Protein AF-A0A2P6RT46-F1 (afdb_monomer)

Structure (mmCIF, N/CA/C/O backbone):
data_AF-A0A2P6RT46-F1
#
_entry.id   AF-A0A2P6RT46-F1
#
loop_
_atom_site.group_PDB
_atom_site.id
_atom_site.type_symbol
_atom_site.label_atom_id
_atom_site.label_alt_id
_atom_site.label_comp_id
_atom_site.label_asym_id
_atom_site.label_entity_id
_atom_site.label_seq_id
_atom_site.pdbx_PDB_ins_code
_atom_site.Cartn_x
_atom_site.Cartn_y
_atom_site.Cartn_z
_atom_site.occupancy
_atom_site.B_iso_or_equiv
_atom_site.auth_seq_id
_atom_site.auth_comp_id
_atom_site.auth_asym_id
_atom_site.auth_atom_id
_atom_site.pdbx_PDB_model_num
ATOM 1 N N . MET A 1 1 ? -33.175 -37.346 -29.566 1.00 51.75 1 MET A N 1
ATOM 2 C CA . MET A 1 1 ? -33.401 -37.328 -28.109 1.00 51.75 1 MET A CA 1
ATOM 3 C C . MET A 1 1 ? -32.223 -38.029 -27.471 1.00 51.75 1 MET A C 1
ATOM 5 O O . MET A 1 1 ? -32.256 -39.239 -27.333 1.00 51.75 1 MET A O 1
ATOM 9 N N . GLU A 1 2 ? -31.181 -37.274 -27.142 1.00 46.44 2 GLU A N 1
ATOM 10 C 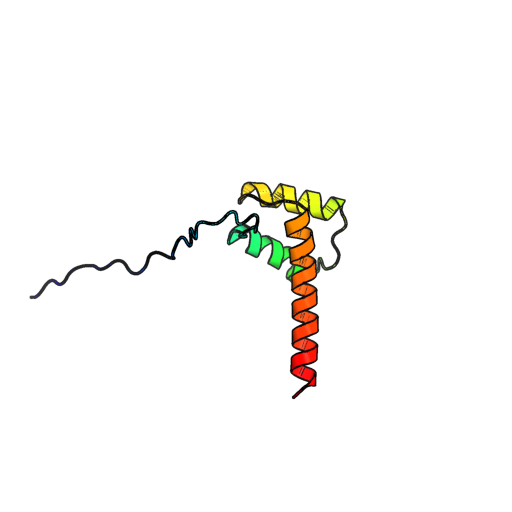CA . GLU A 1 2 ? -30.152 -37.705 -26.198 1.00 46.44 2 GLU A CA 1
ATOM 11 C C . GLU A 1 2 ? -29.926 -36.537 -25.244 1.00 46.44 2 GLU A C 1
ATOM 13 O O . GLU A 1 2 ? -29.568 -35.432 -25.649 1.00 46.44 2 GLU A O 1
ATOM 18 N N . LEU A 1 3 ? -30.278 -36.778 -23.986 1.00 44.56 3 LEU A N 1
ATOM 19 C CA . LEU A 1 3 ? -29.935 -35.947 -22.846 1.00 44.56 3 LEU A CA 1
ATOM 20 C C . LEU A 1 3 ? -28.491 -36.286 -22.487 1.00 44.56 3 LEU A C 1
ATOM 22 O O . LEU A 1 3 ? -28.216 -37.434 -22.141 1.00 44.56 3 LEU A O 1
ATOM 26 N N . GLN A 1 4 ? -27.591 -35.305 -22.525 1.00 40.66 4 GLN A N 1
ATOM 27 C CA . GLN A 1 4 ? -26.263 -35.453 -21.943 1.00 40.66 4 GLN A CA 1
ATOM 28 C C . GLN A 1 4 ? -26.003 -34.343 -20.929 1.00 40.66 4 GLN A C 1
ATOM 30 O O . GLN A 1 4 ? -26.387 -33.188 -21.106 1.00 40.66 4 GLN A O 1
ATOM 35 N N . ALA A 1 5 ? -25.454 -34.788 -19.807 1.00 44.44 5 ALA A N 1
ATOM 36 C CA . ALA A 1 5 ? -25.478 -34.167 -18.503 1.00 44.44 5 ALA A CA 1
ATOM 37 C C . ALA A 1 5 ? -24.755 -32.816 -18.409 1.00 44.44 5 ALA A C 1
ATOM 39 O O . ALA A 1 5 ? -23.795 -32.529 -19.122 1.00 44.44 5 ALA A O 1
ATOM 40 N N . GLN A 1 6 ? -25.212 -32.037 -17.428 1.00 42.81 6 GLN A N 1
ATOM 41 C CA . GLN A 1 6 ? -24.492 -30.923 -16.823 1.00 42.81 6 GLN A CA 1
ATOM 42 C C . GLN A 1 6 ? -23.071 -31.338 -16.420 1.00 42.81 6 GLN A C 1
ATOM 44 O O . GLN A 1 6 ? -22.880 -32.367 -15.774 1.00 42.81 6 GLN A O 1
ATOM 49 N N . GLN A 1 7 ? -22.103 -30.475 -16.723 1.00 39.22 7 GLN A N 1
ATOM 50 C CA . GLN A 1 7 ? -20.832 -30.400 -16.011 1.00 39.22 7 GLN A CA 1
ATOM 51 C C . GLN A 1 7 ? -20.653 -28.951 -15.530 1.00 39.22 7 GLN A C 1
ATOM 53 O O . GLN A 1 7 ? -20.643 -28.047 -16.368 1.00 39.22 7 GLN A O 1
ATOM 58 N N . PRO A 1 8 ? -20.560 -28.690 -14.215 1.00 42.69 8 PRO A N 1
ATOM 59 C CA . PRO A 1 8 ? -20.182 -27.379 -13.706 1.00 42.69 8 PRO A CA 1
ATOM 60 C C . PRO A 1 8 ? -18.683 -27.167 -13.945 1.00 42.69 8 PRO A C 1
ATOM 62 O O . PRO A 1 8 ? -17.847 -27.920 -13.448 1.00 42.69 8 PRO A O 1
ATOM 65 N N . TH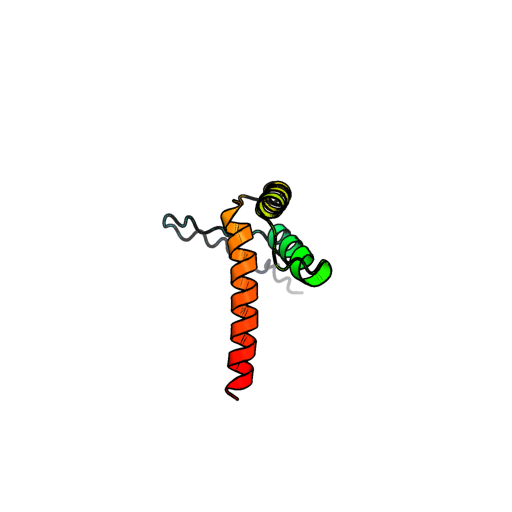R A 1 9 ? -18.341 -26.149 -14.728 1.00 45.59 9 THR A N 1
ATOM 66 C CA . THR A 1 9 ? -16.954 -25.749 -14.954 1.00 45.59 9 THR A CA 1
ATOM 67 C C . THR A 1 9 ? -16.395 -25.035 -13.727 1.00 45.59 9 THR A C 1
ATOM 69 O O . THR A 1 9 ? -16.778 -23.910 -13.413 1.00 45.59 9 THR A O 1
ATOM 72 N N . GLU A 1 10 ? -15.445 -25.734 -13.112 1.00 50.44 10 GLU A N 1
ATOM 73 C CA . GLU A 1 10 ? -14.154 -25.212 -12.664 1.00 50.44 10 GLU A CA 1
ATOM 74 C C . GLU A 1 10 ? -14.152 -24.400 -11.364 1.00 50.44 10 GLU A C 1
ATOM 76 O O . GLU A 1 10 ? -14.199 -23.171 -11.321 1.00 50.44 10 GLU A O 1
ATOM 81 N N . GLU A 1 11 ? -13.983 -25.165 -10.283 1.00 44.25 11 GLU A N 1
ATOM 82 C CA . GLU A 1 11 ? -13.308 -24.751 -9.061 1.00 44.25 11 GLU A CA 1
ATOM 83 C C . GLU A 1 11 ? -12.070 -23.886 -9.361 1.00 44.25 11 GLU A C 1
ATOM 85 O O . GLU A 1 11 ? -11.015 -24.371 -9.777 1.00 44.25 11 GLU A O 1
ATOM 90 N N . GLY A 1 12 ? -12.186 -22.584 -9.094 1.00 43.81 12 GLY A N 1
ATOM 91 C CA . GLY A 1 12 ? -11.044 -21.689 -8.959 1.00 43.81 12 GLY A CA 1
ATOM 92 C C . GLY A 1 12 ? -10.224 -22.110 -7.743 1.00 43.81 12 GLY A C 1
ATOM 93 O O . GLY A 1 12 ? -10.549 -21.745 -6.615 1.00 43.81 12 GLY A O 1
ATOM 94 N N . GLY A 1 13 ? -9.193 -22.913 -8.007 1.00 38.84 13 GLY A N 1
ATOM 95 C CA . GLY A 1 13 ? -8.371 -23.626 -7.041 1.00 38.84 13 GLY A CA 1
ATOM 96 C C . GLY A 1 13 ? -7.985 -22.826 -5.800 1.00 38.84 13 GLY A C 1
ATOM 97 O O . GLY A 1 13 ? -7.220 -21.859 -5.845 1.00 38.84 13 GLY A O 1
ATOM 98 N N . SER A 1 14 ? -8.454 -23.331 -4.663 1.00 47.25 14 SER A N 1
ATOM 99 C CA . SER A 1 14 ? -7.841 -23.118 -3.361 1.00 47.25 14 SER A CA 1
ATOM 100 C C . SER A 1 14 ? -6.434 -23.722 -3.402 1.00 47.25 14 SER A C 1
ATOM 102 O O . SER A 1 14 ? -6.244 -24.912 -3.154 1.00 47.25 14 SER A O 1
ATOM 104 N N . ILE A 1 15 ? -5.425 -22.920 -3.761 1.00 49.94 15 ILE A N 1
ATOM 105 C CA . ILE A 1 15 ? -4.020 -23.298 -3.569 1.00 49.94 15 ILE A CA 1
ATOM 106 C C . ILE A 1 15 ? -3.731 -23.210 -2.067 1.00 49.94 15 ILE A C 1
ATOM 108 O O . ILE A 1 15 ? -3.135 -22.257 -1.572 1.00 49.94 15 ILE A O 1
ATOM 112 N N . GLN A 1 16 ? -4.172 -24.223 -1.325 1.00 50.25 16 GLN A N 1
ATOM 113 C CA . GLN A 1 16 ? -3.633 -24.546 -0.010 1.00 50.25 16 GLN A CA 1
ATOM 114 C C . GLN A 1 16 ? -2.396 -25.419 -0.219 1.00 50.25 16 GLN A C 1
ATOM 116 O O . GLN A 1 16 ? -2.402 -26.626 0.003 1.00 50.25 16 GLN A O 1
ATOM 121 N N . ALA A 1 17 ? -1.315 -24.795 -0.690 1.00 42.47 17 ALA A N 1
ATOM 122 C CA . ALA A 1 17 ? 0.006 -25.398 -0.629 1.00 42.47 17 ALA A CA 1
ATOM 123 C C . ALA A 1 17 ? 0.530 -25.235 0.804 1.00 42.47 17 ALA A C 1
ATOM 125 O O . ALA A 1 17 ? 0.908 -24.145 1.238 1.00 42.47 17 ALA A O 1
ATOM 126 N N . ALA A 1 18 ? 0.479 -26.339 1.543 1.00 49.25 18 ALA A N 1
ATOM 127 C CA . ALA A 1 18 ? 1.042 -26.507 2.869 1.00 49.25 18 ALA A CA 1
ATOM 128 C C . ALA A 1 18 ? 2.523 -26.087 2.916 1.00 49.25 18 ALA A C 1
ATOM 130 O O . ALA A 1 18 ? 3.354 -26.576 2.153 1.00 49.25 18 ALA A O 1
ATOM 131 N N . GLY A 1 19 ? 2.838 -25.189 3.848 1.00 39.78 19 GLY A N 1
ATOM 132 C CA . GLY A 1 19 ? 4.193 -24.737 4.144 1.00 39.78 19 GLY A CA 1
ATOM 133 C C . GLY A 1 19 ? 4.168 -23.304 4.643 1.00 39.78 19 GLY A C 1
ATOM 134 O O . GLY A 1 19 ? 4.337 -22.408 3.829 1.00 39.78 19 GLY A O 1
ATOM 135 N N . SER A 1 20 ? 3.866 -23.105 5.936 1.00 47.81 20 SER A N 1
ATOM 136 C CA . SER A 1 20 ? 4.156 -21.896 6.741 1.00 47.81 20 SER A CA 1
ATOM 137 C C . SER A 1 20 ? 4.372 -20.591 5.954 1.00 47.81 20 SER A C 1
ATOM 139 O O . SER A 1 20 ? 5.373 -19.893 6.117 1.00 47.81 20 SER A O 1
ATOM 141 N N . SER A 1 21 ? 3.432 -20.232 5.079 1.00 51.62 21 SER A N 1
ATOM 142 C CA . SER A 1 21 ? 3.596 -19.060 4.234 1.00 51.62 21 SER A CA 1
ATOM 143 C C . SER A 1 21 ? 2.945 -17.908 4.965 1.00 51.62 21 SER A C 1
ATOM 145 O O . SER A 1 21 ? 1.759 -17.646 4.811 1.00 51.62 21 SER A O 1
ATOM 147 N N . ASN A 1 22 ? 3.739 -17.172 5.743 1.00 65.31 22 ASN A N 1
ATOM 148 C CA . ASN A 1 22 ? 3.364 -15.861 6.284 1.00 65.31 22 ASN A CA 1
ATOM 149 C C . ASN A 1 22 ? 3.208 -14.799 5.163 1.00 65.31 22 ASN A C 1
ATOM 151 O O . ASN A 1 22 ? 3.398 -13.600 5.373 1.00 65.31 22 ASN A O 1
ATOM 155 N N . ARG A 1 23 ? 2.953 -15.241 3.923 1.00 75.88 23 ARG A N 1
ATOM 156 C CA . ARG A 1 23 ? 2.720 -14.392 2.767 1.00 75.88 23 ARG A CA 1
ATOM 157 C C . ARG A 1 23 ? 1.240 -14.090 2.712 1.00 75.88 23 ARG A C 1
ATOM 159 O O . ARG A 1 23 ? 0.412 -14.960 2.472 1.00 75.88 23 ARG A O 1
ATOM 166 N N . TRP A 1 24 ? 0.936 -12.822 2.906 1.00 86.38 24 TRP A N 1
ATOM 167 C CA . TRP A 1 24 ? -0.397 -12.301 2.692 1.00 86.38 24 TRP A CA 1
ATOM 168 C C . TRP A 1 24 ? -0.856 -12.545 1.253 1.00 86.38 24 TRP A C 1
ATOM 170 O O . TRP A 1 24 ? -0.205 -12.108 0.300 1.00 86.38 24 TRP A O 1
ATOM 180 N N . ALA A 1 25 ? -1.989 -13.229 1.125 1.00 88.12 25 ALA A N 1
ATOM 181 C CA . ALA A 1 25 ? -2.724 -13.382 -0.118 1.00 88.12 25 ALA A CA 1
ATOM 182 C C . ALA A 1 25 ? -3.890 -12.377 -0.106 1.00 88.12 25 ALA A C 1
ATOM 184 O O . ALA A 1 25 ? -4.866 -12.597 0.615 1.00 88.12 25 ALA A O 1
ATOM 185 N N . PRO A 1 26 ? -3.796 -11.254 -0.840 1.00 88.38 26 PRO A N 1
ATOM 186 C CA . PRO A 1 26 ? -4.835 -10.237 -0.809 1.00 88.38 26 PRO A CA 1
ATOM 187 C C . PRO A 1 26 ? -6.123 -10.749 -1.452 1.00 88.38 26 PRO A C 1
ATOM 189 O O . PRO A 1 26 ? -6.099 -11.325 -2.542 1.00 88.38 26 PRO A O 1
ATOM 192 N N . THR A 1 27 ? -7.263 -10.493 -0.814 1.00 92.88 27 THR A N 1
ATOM 193 C CA . THR A 1 27 ? -8.563 -10.874 -1.376 1.00 92.88 27 THR A CA 1
ATOM 194 C C . THR A 1 27 ? -8.936 -9.971 -2.565 1.00 92.88 27 THR A C 1
ATOM 196 O O . THR A 1 27 ? -8.465 -8.828 -2.654 1.00 92.88 27 THR A O 1
ATOM 199 N N . PRO A 1 28 ? -9.795 -10.425 -3.502 1.00 93.50 28 PRO A N 1
ATOM 200 C CA . PRO A 1 28 ? -10.219 -9.595 -4.633 1.00 93.50 28 PRO A CA 1
ATOM 201 C C . PRO A 1 28 ? -10.804 -8.227 -4.224 1.00 93.50 28 PRO A C 1
ATOM 203 O O . PRO A 1 28 ? -10.438 -7.223 -4.846 1.00 93.50 28 PRO A O 1
ATOM 206 N N . PRO A 1 29 ? -11.630 -8.121 -3.157 1.00 93.31 29 PRO A N 1
ATOM 207 C CA . PRO A 1 29 ? -12.080 -6.828 -2.644 1.00 93.31 29 PRO A CA 1
ATOM 208 C C . PRO A 1 29 ? -10.931 -5.942 -2.150 1.00 93.31 29 PRO A C 1
ATOM 210 O O . PRO A 1 29 ? -10.898 -4.757 -2.487 1.00 93.31 29 PRO A O 1
ATOM 213 N N . GLN A 1 30 ? -9.962 -6.511 -1.418 1.00 93.44 30 GLN A N 1
ATOM 214 C CA . GLN A 1 30 ? -8.805 -5.761 -0.923 1.00 93.44 30 GLN A CA 1
ATOM 215 C C . GLN A 1 30 ? -7.979 -5.181 -2.076 1.00 93.44 30 GLN A C 1
ATOM 217 O O . GLN A 1 30 ? -7.636 -3.998 -2.065 1.00 93.44 30 GLN A O 1
ATOM 222 N N . LEU A 1 31 ? -7.724 -5.981 -3.116 1.00 92.69 31 LEU A N 1
ATOM 223 C CA . LEU A 1 31 ? -7.031 -5.530 -4.324 1.00 92.69 31 LEU A CA 1
ATOM 224 C C . LEU A 1 31 ? -7.782 -4.407 -5.038 1.00 92.69 31 LEU A C 1
ATOM 226 O O . LEU A 1 31 ? -7.147 -3.462 -5.503 1.00 92.69 31 LEU A O 1
ATOM 230 N N . ARG A 1 32 ? -9.111 -4.507 -5.156 1.00 94.00 32 ARG A N 1
ATOM 231 C CA . ARG A 1 32 ? -9.927 -3.485 -5.824 1.00 94.00 32 ARG A CA 1
ATOM 232 C C . ARG A 1 32 ? -9.818 -2.138 -5.113 1.00 94.00 32 ARG A C 1
ATOM 234 O O . ARG A 1 32 ? -9.601 -1.129 -5.774 1.00 94.00 32 ARG A O 1
ATOM 241 N N . ILE A 1 33 ? -9.914 -2.135 -3.784 1.00 93.94 33 ILE A N 1
ATOM 242 C CA . ILE A 1 33 ? -9.800 -0.917 -2.972 1.00 93.94 33 ILE A CA 1
ATOM 243 C C . ILE A 1 33 ? -8.393 -0.328 -3.087 1.00 93.94 33 ILE A C 1
ATOM 245 O O . ILE A 1 33 ? -8.254 0.850 -3.400 1.00 93.94 33 ILE A O 1
ATOM 249 N N . LEU A 1 34 ? -7.351 -1.144 -2.908 1.00 93.56 34 LEU A N 1
ATOM 250 C CA . LEU A 1 34 ? -5.961 -0.697 -3.021 1.00 93.56 34 LEU A CA 1
ATOM 251 C C . LEU A 1 34 ? -5.664 -0.079 -4.397 1.00 93.56 34 LEU A C 1
ATOM 253 O O . LEU A 1 34 ? -5.075 1.000 -4.481 1.00 93.56 34 LEU A O 1
ATOM 257 N N . LYS A 1 35 ? -6.126 -0.717 -5.482 1.00 92.62 35 LYS A N 1
ATOM 258 C CA . LYS A 1 35 ? -6.025 -0.170 -6.846 1.00 92.62 35 LYS A CA 1
ATOM 259 C C . LYS A 1 35 ? -6.766 1.154 -6.981 1.00 92.62 35 LYS A C 1
ATOM 261 O O . LYS A 1 35 ? -6.189 2.080 -7.537 1.00 92.62 35 LYS A O 1
ATOM 266 N N . GLY A 1 36 ? -7.977 1.256 -6.436 1.00 93.06 36 GLY A N 1
ATOM 267 C CA . GLY A 1 36 ? -8.756 2.492 -6.468 1.00 93.06 36 GLY A CA 1
ATOM 268 C C . GLY A 1 36 ? -8.069 3.650 -5.743 1.00 93.06 36 GLY A C 1
ATOM 269 O O . GLY A 1 36 ? -7.997 4.771 -6.239 1.00 93.06 36 GLY A O 1
ATOM 270 N N . LEU A 1 37 ? -7.473 3.377 -4.581 1.00 91.75 37 LEU A N 1
ATOM 271 C CA . LEU A 1 37 ? -6.688 4.375 -3.852 1.00 91.75 37 LEU A CA 1
ATOM 272 C C . LEU A 1 37 ? -5.492 4.862 -4.680 1.00 91.75 37 LEU A C 1
ATOM 274 O O . LEU A 1 37 ? -5.208 6.057 -4.727 1.00 91.75 37 LEU A O 1
ATOM 278 N N . TYR A 1 38 ? -4.804 3.948 -5.357 1.00 90.81 38 TYR A N 1
ATOM 279 C CA . TYR A 1 38 ? -3.620 4.289 -6.132 1.00 90.81 38 TYR A CA 1
ATOM 280 C C . TYR A 1 38 ? -3.940 5.029 -7.441 1.00 90.81 38 TYR A C 1
ATOM 282 O O . TYR A 1 38 ? -3.376 6.095 -7.691 1.00 90.81 38 TYR A O 1
ATOM 290 N N . TYR A 1 39 ? -4.818 4.467 -8.276 1.00 90.50 39 TYR A N 1
ATOM 291 C CA . TYR A 1 39 ? -5.091 4.964 -9.627 1.00 90.50 39 TYR A CA 1
ATOM 292 C C . TYR A 1 39 ? -6.118 6.097 -9.642 1.00 90.50 39 TYR A C 1
ATOM 294 O O . TYR A 1 39 ? -5.8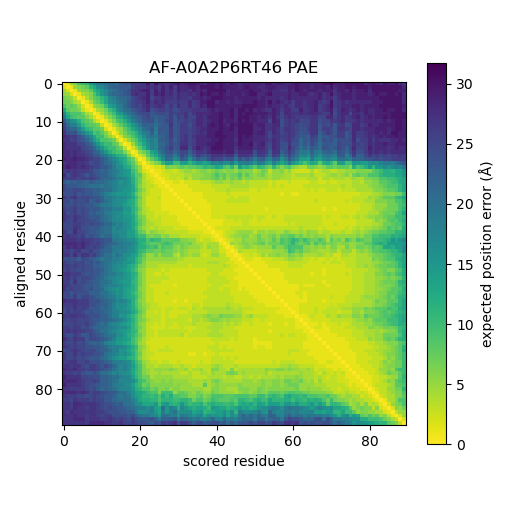75 7.103 -10.301 1.00 90.50 39 TYR A O 1
ATOM 302 N N . ASP A 1 40 ? -7.221 5.967 -8.899 1.00 89.56 40 ASP A N 1
ATOM 303 C CA . ASP A 1 40 ? -8.304 6.957 -8.920 1.00 89.56 40 ASP A CA 1
ATOM 304 C C . ASP A 1 40 ? -8.025 8.129 -7.974 1.00 89.56 40 ASP A C 1
ATOM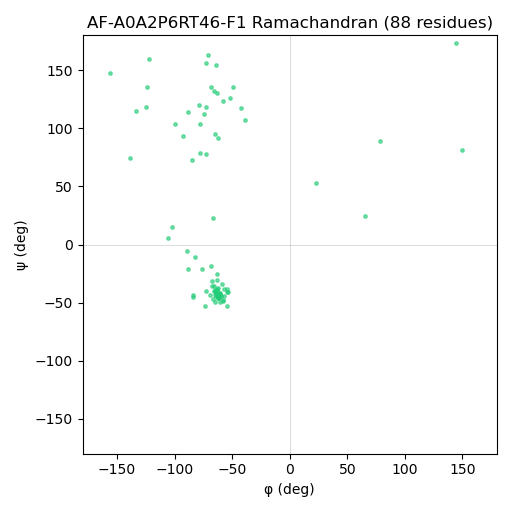 306 O O . ASP A 1 40 ? -8.206 9.285 -8.347 1.00 89.56 40 ASP A O 1
ATOM 310 N N . LYS A 1 41 ? -7.545 7.856 -6.751 1.00 86.12 41 LYS A N 1
ATOM 311 C CA . LYS A 1 41 ? -7.235 8.918 -5.770 1.00 86.12 41 LYS A CA 1
ATOM 312 C C . LYS A 1 41 ? -5.803 9.453 -5.855 1.00 86.12 41 LYS A C 1
ATOM 314 O O . LYS A 1 41 ? -5.464 10.388 -5.134 1.00 86.12 41 LYS A O 1
ATOM 319 N N . GLY A 1 42 ? -4.947 8.865 -6.693 1.00 83.31 42 GLY A N 1
ATOM 320 C CA . GLY A 1 42 ? -3.553 9.294 -6.848 1.00 83.31 42 GLY A CA 1
ATOM 321 C C . GLY A 1 42 ? -2.691 9.086 -5.597 1.00 83.31 42 GLY A C 1
ATOM 322 O O . GLY A 1 42 ? -1.685 9.776 -5.411 1.00 83.31 42 GLY A O 1
ATOM 323 N N . PHE A 1 43 ? -3.062 8.150 -4.722 1.00 82.69 43 PHE A N 1
ATOM 324 C CA . PHE A 1 43 ? -2.429 7.957 -3.421 1.00 82.69 43 PHE A CA 1
ATOM 325 C C . PHE A 1 43 ? -1.096 7.204 -3.540 1.00 82.69 43 PHE A C 1
ATOM 327 O O . PHE A 1 43 ? -1.004 5.997 -3.329 1.00 82.69 43 PHE A O 1
ATOM 334 N N . LYS A 1 44 ? -0.033 7.910 -3.940 1.00 79.50 44 LYS A N 1
ATOM 335 C CA . LYS A 1 44 ? 1.274 7.299 -4.264 1.00 79.50 44 LYS A CA 1
ATOM 336 C C . LYS A 1 44 ? 2.224 7.158 -3.070 1.00 79.50 44 LYS A C 1
ATOM 338 O O . LYS A 1 44 ? 3.171 6.370 -3.141 1.00 79.50 44 LYS A O 1
ATOM 343 N N . TYR A 1 45 ? 2.001 7.937 -2.014 1.00 83.50 45 TYR A N 1
ATOM 344 C CA . TYR A 1 45 ? 2.873 8.043 -0.841 1.00 83.50 45 TYR A CA 1
ATOM 345 C C . TYR A 1 45 ? 2.031 8.094 0.440 1.00 83.50 45 TYR A C 1
ATOM 347 O O . TYR A 1 45 ? 1.867 9.168 1.012 1.00 83.50 45 TYR A O 1
ATOM 355 N N . PRO A 1 46 ? 1.458 6.959 0.866 1.00 87.25 46 PRO A N 1
ATOM 356 C CA . PRO A 1 46 ? 0.681 6.909 2.097 1.00 87.25 46 PRO A CA 1
ATOM 357 C C . PRO A 1 46 ? 1.584 7.180 3.316 1.00 87.25 46 PRO A C 1
ATOM 359 O O . PRO A 1 46 ? 2.661 6.588 3.431 1.00 87.25 46 PRO A O 1
ATOM 362 N N . THR A 1 47 ? 1.161 8.059 4.226 1.00 91.38 47 THR A N 1
ATOM 363 C CA . THR A 1 47 ? 1.803 8.243 5.540 1.00 91.38 47 THR A CA 1
ATOM 364 C C . THR A 1 47 ? 1.536 7.033 6.449 1.00 91.38 47 THR A C 1
ATOM 366 O O . THR A 1 47 ? 0.613 6.264 6.179 1.00 91.38 47 THR A O 1
ATOM 369 N N . PRO A 1 48 ? 2.298 6.830 7.542 1.00 91.44 48 PRO A N 1
ATOM 370 C CA . PRO A 1 48 ? 2.059 5.722 8.473 1.00 91.44 48 PRO A CA 1
ATOM 371 C C . PRO A 1 48 ? 0.625 5.672 9.020 1.00 91.44 48 PRO A C 1
ATOM 373 O O . PRO A 1 48 ? 0.026 4.601 9.063 1.00 91.44 48 PRO A O 1
ATOM 376 N N . GLU A 1 49 ? 0.046 6.825 9.358 1.00 93.12 49 GLU A N 1
ATOM 377 C CA . GLU A 1 49 ? -1.349 6.933 9.813 1.00 93.12 49 GLU A CA 1
ATOM 378 C C . GLU A 1 49 ? -2.334 6.513 8.717 1.00 93.12 49 GLU A C 1
ATOM 380 O O . GLU A 1 49 ? -3.270 5.758 8.963 1.00 93.12 49 GLU A O 1
ATOM 385 N N . GLN A 1 50 ? -2.082 6.923 7.472 1.00 92.62 50 GLN A N 1
ATOM 386 C CA . GLN A 1 50 ? -2.909 6.529 6.333 1.00 92.62 50 GLN A CA 1
ATOM 387 C C . GLN A 1 50 ? -2.785 5.031 6.026 1.00 92.62 50 GLN A C 1
ATOM 389 O O . GLN A 1 50 ? -3.765 4.395 5.648 1.00 92.62 50 GLN A O 1
ATOM 394 N N . ILE A 1 51 ? -1.600 4.440 6.204 1.00 93.50 51 ILE A N 1
ATOM 395 C CA . ILE A 1 51 ? -1.393 2.991 6.074 1.00 93.50 51 ILE A CA 1
ATOM 396 C C . ILE A 1 51 ? -2.249 2.246 7.101 1.00 93.50 51 ILE A C 1
ATOM 398 O O . ILE A 1 51 ? -2.905 1.272 6.732 1.00 93.50 51 ILE A O 1
ATOM 402 N N . GLN A 1 52 ? -2.276 2.716 8.351 1.00 95.06 52 GLN A N 1
ATOM 403 C CA . GLN A 1 52 ? -3.109 2.141 9.409 1.00 95.06 52 GLN A CA 1
ATOM 404 C C . GLN A 1 52 ? -4.602 2.279 9.100 1.00 95.06 52 GLN A C 1
ATOM 406 O O . GLN A 1 52 ? -5.340 1.304 9.226 1.00 95.06 52 GLN A O 1
ATOM 411 N N . GLU A 1 53 ? -5.052 3.448 8.638 1.00 94.38 53 GLU A N 1
ATOM 412 C CA . GLU A 1 53 ? -6.455 3.670 8.267 1.00 94.38 53 GLU A CA 1
ATOM 413 C C . GLU A 1 53 ? -6.888 2.747 7.116 1.00 94.38 53 GLU A C 1
ATOM 415 O O . GLU A 1 53 ? -7.924 2.080 7.188 1.00 94.38 53 GLU A O 1
ATOM 420 N N . ILE A 1 54 ? -6.055 2.638 6.076 1.00 93.38 54 ILE A N 1
ATOM 421 C CA . ILE A 1 54 ? -6.291 1.738 4.943 1.00 93.38 54 ILE A CA 1
ATOM 422 C C . ILE A 1 54 ? -6.303 0.284 5.419 1.00 93.38 54 ILE A C 1
ATOM 424 O O . ILE A 1 54 ? -7.197 -0.470 5.044 1.00 93.38 54 ILE A O 1
ATOM 428 N N . CYS A 1 55 ? -5.348 -0.121 6.257 1.00 94.94 55 CYS A N 1
ATOM 429 C CA . CYS A 1 55 ? -5.296 -1.466 6.826 1.00 94.94 55 CYS A CA 1
ATOM 430 C C . CYS A 1 55 ? -6.569 -1.789 7.617 1.00 94.94 55 CYS A C 1
ATOM 432 O O . CYS A 1 55 ? -7.200 -2.817 7.368 1.00 94.94 55 CYS A O 1
ATOM 434 N N . LEU A 1 56 ? -7.000 -0.884 8.500 1.00 95.25 56 LEU A N 1
ATOM 435 C CA . LEU A 1 56 ? -8.212 -1.037 9.298 1.00 95.25 56 LEU A CA 1
ATOM 436 C C . LEU A 1 56 ? -9.450 -1.179 8.408 1.00 95.25 56 LEU A C 1
ATOM 438 O O . LEU A 1 56 ? -10.263 -2.078 8.623 1.00 95.25 56 LEU A O 1
ATOM 442 N N . HIS A 1 57 ? -9.559 -0.354 7.363 1.00 93.75 57 HIS A N 1
ATOM 443 C CA . HIS A 1 57 ? -10.641 -0.468 6.391 1.00 93.75 57 HIS A CA 1
ATOM 444 C C . HIS A 1 57 ? -10.593 -1.801 5.631 1.00 93.75 57 HIS A C 1
ATOM 446 O O . HIS A 1 57 ? -11.632 -2.407 5.386 1.00 93.75 57 HIS A O 1
ATOM 452 N N . LEU A 1 58 ? -9.407 -2.292 5.271 1.00 94.12 58 LEU A N 1
ATOM 453 C CA . LEU A 1 58 ? -9.228 -3.534 4.515 1.00 94.12 58 LEU A CA 1
ATOM 454 C C . LEU A 1 58 ? -9.409 -4.805 5.356 1.00 94.12 58 LEU A C 1
ATOM 456 O O . LEU A 1 58 ? -9.700 -5.868 4.796 1.00 94.12 58 LEU A O 1
ATOM 460 N N . LYS A 1 59 ? -9.279 -4.695 6.681 1.00 93.81 59 LYS A N 1
ATOM 461 C CA . LYS A 1 59 ? -9.407 -5.800 7.639 1.00 93.81 59 LYS A CA 1
ATOM 462 C C . LYS A 1 59 ? -10.803 -6.424 7.652 1.00 93.81 59 LYS A C 1
ATOM 464 O O . LYS A 1 59 ? -10.934 -7.611 7.935 1.00 93.81 59 LYS A O 1
ATOM 469 N N . GLN A 1 60 ? -11.835 -5.667 7.269 1.00 93.50 60 GLN A N 1
ATOM 470 C CA . GLN A 1 60 ? -13.200 -6.195 7.123 1.00 93.50 60 GLN A CA 1
ATOM 471 C C . GLN A 1 60 ? -13.345 -7.186 5.948 1.00 93.50 60 GLN A C 1
ATOM 473 O O . GLN A 1 60 ? -14.293 -7.961 5.915 1.00 93.50 60 GLN A O 1
ATOM 478 N N . TYR A 1 61 ? -12.406 -7.181 4.992 1.00 91.19 61 TYR A N 1
ATOM 479 C CA . TYR A 1 61 ? -12.440 -8.016 3.782 1.00 91.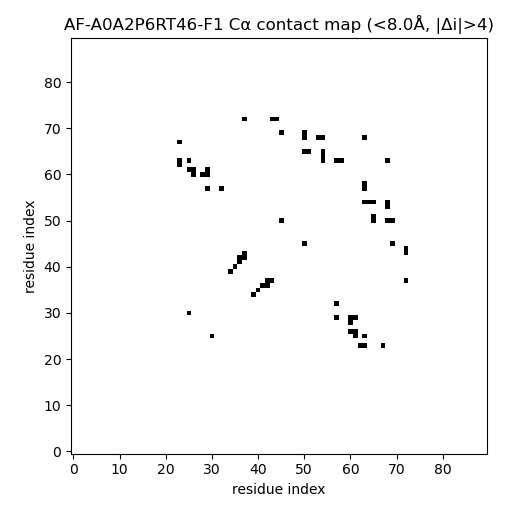19 61 TYR A CA 1
ATOM 480 C C . TYR A 1 61 ? -11.448 -9.192 3.816 1.00 91.19 61 TYR A C 1
ATOM 482 O O . TYR A 1 61 ? -11.274 -9.874 2.802 1.00 91.19 61 TYR A O 1
ATOM 490 N N . GLY A 1 62 ?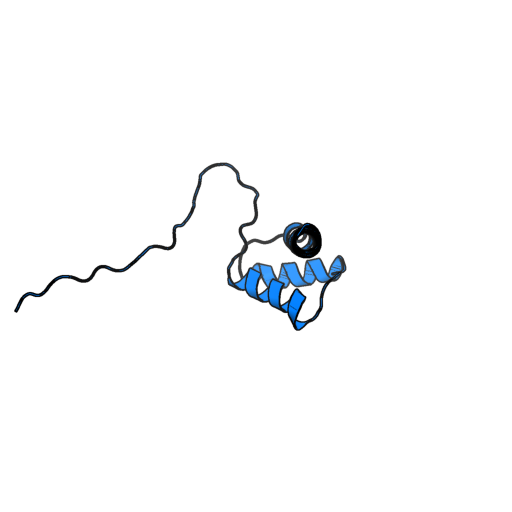 -10.758 -9.406 4.941 1.00 90.94 62 GLY A N 1
ATOM 491 C CA . GLY A 1 62 ? -9.782 -10.481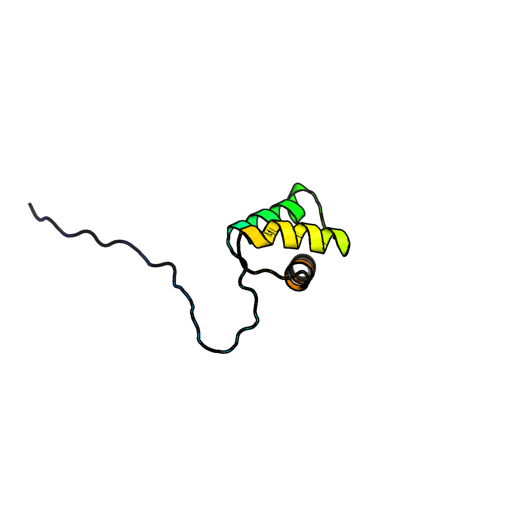 5.128 1.00 90.94 62 GLY A CA 1
ATOM 492 C C . GLY A 1 62 ? -8.593 -10.074 6.000 1.00 90.94 62 GLY A C 1
ATOM 493 O O . GLY A 1 62 ? -8.428 -8.906 6.352 1.00 90.94 62 GL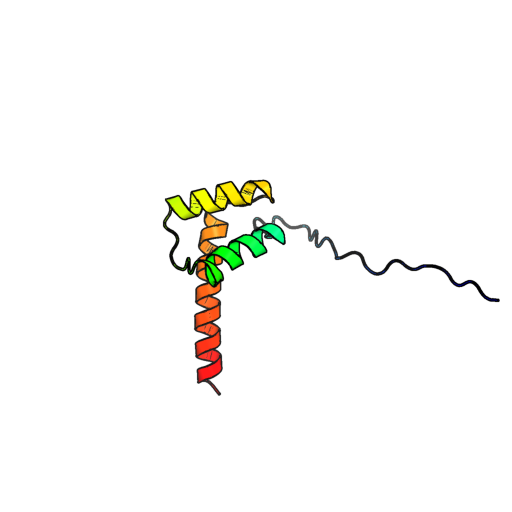Y A O 1
ATOM 494 N N . GLN A 1 63 ? -7.729 -11.042 6.321 1.00 91.06 63 GLN A N 1
ATOM 495 C CA . GLN A 1 63 ? -6.507 -10.787 7.086 1.00 91.06 63 GLN A CA 1
ATOM 496 C C . GLN A 1 63 ? -5.565 -9.863 6.304 1.00 91.06 63 GLN A C 1
ATOM 498 O O . GLN A 1 63 ? -5.280 -10.096 5.130 1.00 91.06 63 GLN A O 1
ATOM 503 N N . ILE A 1 64 ? -5.083 -8.815 6.964 1.00 93.25 64 ILE A N 1
ATOM 504 C CA . ILE A 1 64 ? -4.126 -7.846 6.431 1.00 93.25 64 ILE A CA 1
ATOM 505 C C . ILE A 1 64 ? -3.385 -7.191 7.599 1.00 93.25 64 ILE A C 1
ATOM 507 O O . ILE A 1 64 ? -3.951 -7.027 8.680 1.00 93.25 64 ILE A O 1
ATOM 511 N N . GLU A 1 65 ? -2.123 -6.833 7.383 1.00 93.62 65 GLU A N 1
ATOM 512 C CA . GLU A 1 65 ? -1.319 -6.035 8.308 1.00 93.62 65 GLU A CA 1
ATOM 513 C C . GLU A 1 65 ? -0.806 -4.767 7.607 1.00 93.62 65 GLU A C 1
ATOM 515 O O . GLU A 1 65 ? -0.679 -4.720 6.380 1.00 93.62 65 GLU A O 1
ATOM 520 N N . ASP A 1 66 ? -0.424 -3.752 8.380 1.00 92.50 66 ASP A N 1
ATOM 521 C CA . ASP A 1 66 ? 0.070 -2.463 7.870 1.00 92.50 66 ASP A CA 1
ATOM 522 C C . ASP A 1 66 ? 1.247 -2.633 6.896 1.00 92.50 66 ASP A C 1
ATOM 524 O O . ASP A 1 66 ? 1.324 -1.986 5.847 1.00 92.50 66 ASP A O 1
ATOM 528 N N . LYS A 1 67 ? 2.141 -3.587 7.196 1.00 92.94 67 LYS A N 1
ATOM 529 C CA . LYS A 1 67 ? 3.289 -3.936 6.345 1.00 92.94 67 LYS A CA 1
ATOM 530 C C . LYS A 1 67 ? 2.854 -4.375 4.945 1.00 92.94 67 LYS A C 1
ATOM 532 O O . LYS A 1 67 ? 3.540 -4.085 3.969 1.00 92.94 67 LYS A O 1
ATOM 537 N N . ASN A 1 68 ? 1.711 -5.048 4.823 1.00 93.56 68 ASN A N 1
ATOM 538 C CA . ASN A 1 68 ? 1.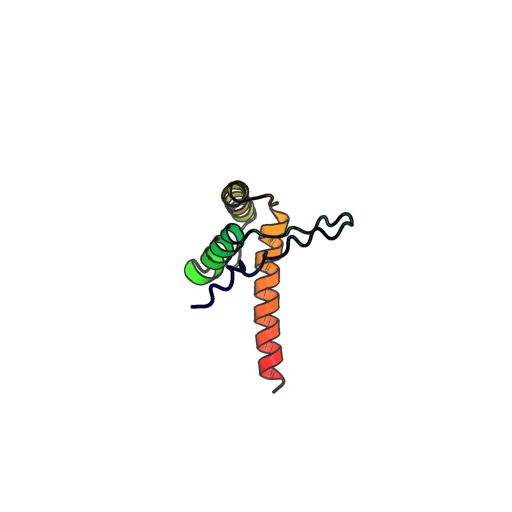203 -5.517 3.540 1.00 93.56 68 ASN A CA 1
ATOM 539 C C . ASN A 1 68 ? 0.752 -4.356 2.665 1.00 93.56 68 ASN A C 1
ATOM 541 O O . ASN A 1 68 ? 1.108 -4.315 1.489 1.00 93.56 68 ASN A O 1
ATOM 545 N N . VAL A 1 69 ? 0.041 -3.393 3.253 1.00 92.38 69 VAL A N 1
ATOM 546 C CA . VAL A 1 69 ? -0.365 -2.158 2.576 1.00 92.38 69 VAL A CA 1
ATOM 547 C C . VAL A 1 69 ? 0.881 -1.388 2.129 1.00 92.38 69 VAL A C 1
ATOM 549 O O . VAL A 1 69 ? 1.015 -1.074 0.947 1.00 92.38 69 VAL A O 1
ATOM 552 N N . PHE A 1 70 ? 1.849 -1.183 3.027 1.00 92.00 70 PHE A N 1
ATOM 553 C CA . PHE A 1 70 ? 3.117 -0.518 2.710 1.00 92.00 70 PHE A CA 1
ATOM 554 C C . PHE A 1 70 ? 3.850 -1.169 1.528 1.00 92.00 70 PHE A C 1
ATOM 556 O O . PHE A 1 70 ? 4.179 -0.498 0.543 1.00 92.00 70 PHE A O 1
ATOM 563 N N . PHE A 1 71 ? 4.075 -2.485 1.585 1.00 91.62 71 PHE A N 1
ATOM 564 C CA . PHE A 1 71 ? 4.775 -3.200 0.520 1.00 91.62 71 PHE A CA 1
ATOM 565 C C . PHE A 1 71 ? 3.981 -3.249 -0.779 1.00 91.62 71 PHE A C 1
ATOM 567 O O . PHE A 1 71 ? 4.589 -3.225 -1.846 1.00 91.62 71 PHE A O 1
ATOM 574 N N . TRP A 1 72 ? 2.652 -3.267 -0.727 1.00 92.88 72 TRP A N 1
ATOM 575 C CA . TRP A 1 72 ? 1.823 -3.223 -1.926 1.00 92.88 72 TRP A CA 1
ATOM 576 C C . TRP A 1 72 ? 2.031 -1.912 -2.701 1.00 92.88 72 TRP A C 1
ATOM 578 O O . TRP A 1 72 ? 2.306 -1.944 -3.905 1.00 92.88 72 TRP A O 1
ATOM 588 N N . PHE A 1 73 ? 2.030 -0.767 -2.006 1.00 90.88 73 PHE A N 1
ATOM 589 C CA . PHE A 1 73 ? 2.330 0.534 -2.617 1.00 90.88 73 PHE A CA 1
ATOM 590 C C . PHE A 1 73 ? 3.777 0.619 -3.127 1.00 90.88 73 PHE A C 1
ATOM 592 O O . PHE A 1 73 ? 4.025 1.144 -4.217 1.00 90.88 73 PHE A O 1
ATOM 599 N N . GLN A 1 74 ? 4.749 0.063 -2.395 1.00 90.75 74 GLN A N 1
ATOM 600 C CA . GLN A 1 74 ? 6.131 0.001 -2.880 1.00 90.75 74 GLN A CA 1
ATOM 601 C C . GLN A 1 74 ? 6.288 -0.875 -4.130 1.00 90.75 74 GLN A C 1
ATOM 603 O O . GLN A 1 74 ? 6.983 -0.480 -5.073 1.00 90.75 74 GLN A O 1
ATOM 608 N N . ASN A 1 75 ? 5.651 -2.048 -4.144 1.00 91.06 75 ASN A N 1
ATOM 609 C CA . ASN A 1 75 ? 5.749 -3.020 -5.227 1.00 91.06 75 ASN A CA 1
ATOM 610 C C . ASN A 1 75 ? 5.150 -2.462 -6.520 1.00 91.06 75 ASN A C 1
ATOM 612 O O . ASN A 1 75 ? 5.771 -2.575 -7.575 1.00 91.06 75 ASN A O 1
ATOM 616 N N . LEU A 1 76 ? 4.015 -1.763 -6.438 1.00 86.81 76 LEU A N 1
ATOM 617 C CA . LEU A 1 76 ? 3.433 -1.087 -7.596 1.00 86.81 76 LEU A CA 1
ATOM 618 C C . LEU A 1 76 ? 4.387 -0.083 -8.230 1.00 86.81 76 LEU A C 1
ATOM 620 O O . LEU A 1 76 ? 4.617 -0.137 -9.436 1.00 86.81 76 LEU A O 1
ATOM 624 N N . LYS A 1 77 ? 5.014 0.772 -7.421 1.00 84.50 77 LYS A N 1
ATOM 625 C CA . LYS A 1 77 ? 6.008 1.728 -7.922 1.00 84.50 77 LYS A CA 1
ATOM 626 C C . LYS A 1 77 ? 7.218 1.023 -8.526 1.00 84.50 77 LYS A C 1
ATOM 628 O O . LYS A 1 77 ? 7.780 1.495 -9.510 1.00 84.50 77 LYS A O 1
ATOM 633 N N . ALA A 1 78 ? 7.665 -0.081 -7.926 1.00 82.75 78 ALA A N 1
ATOM 634 C CA . ALA A 1 78 ? 8.744 -0.885 -8.490 1.00 82.75 78 ALA A CA 1
ATOM 635 C C . ALA A 1 78 ? 8.354 -1.434 -9.869 1.00 82.75 78 ALA A C 1
ATOM 637 O O . ALA A 1 78 ? 9.142 -1.327 -10.806 1.00 82.75 78 ALA A O 1
ATOM 638 N N . ARG A 1 79 ? 7.117 -1.916 -10.014 1.00 84.44 79 ARG A N 1
ATOM 639 C CA . ARG A 1 79 ? 6.568 -2.427 -11.271 1.00 84.44 79 ARG A CA 1
ATOM 640 C C . ARG A 1 79 ? 6.428 -1.337 -12.337 1.00 84.44 79 ARG A C 1
ATOM 642 O O . ARG A 1 79 ? 6.760 -1.586 -13.490 1.00 84.44 79 ARG A O 1
ATOM 649 N N . GLU A 1 80 ? 6.008 -0.125 -11.973 1.00 83.00 80 GLU A N 1
ATOM 650 C CA . GLU A 1 80 ? 5.997 1.030 -12.888 1.00 83.00 80 GLU A CA 1
ATOM 651 C C . GLU A 1 80 ? 7.404 1.397 -13.369 1.00 83.00 80 GLU A C 1
ATOM 653 O O . GLU A 1 80 ? 7.633 1.566 -14.566 1.00 83.00 80 GLU A O 1
ATOM 658 N N . ARG A 1 81 ? 8.374 1.461 -12.445 1.00 80.44 81 ARG A N 1
ATOM 659 C CA . ARG A 1 81 ? 9.778 1.723 -12.795 1.00 80.44 81 ARG A CA 1
ATOM 660 C C . ARG A 1 81 ? 10.362 0.630 -13.684 1.00 80.44 81 ARG A C 1
ATOM 662 O O . ARG A 1 81 ? 11.167 0.938 -14.557 1.00 80.44 81 ARG A O 1
ATOM 669 N N . GLN A 1 82 ? 9.995 -0.629 -13.455 1.00 76.50 82 GLN A N 1
ATOM 670 C CA . GLN A 1 82 ? 10.454 -1.746 -14.273 1.00 76.50 82 GLN A CA 1
ATOM 671 C C . GLN A 1 82 ? 9.890 -1.661 -15.692 1.00 76.50 82 GLN A C 1
ATOM 673 O O . GLN A 1 82 ? 10.672 -1.717 -16.634 1.00 76.50 82 GLN A O 1
ATOM 678 N N . LYS A 1 83 ? 8.585 -1.407 -15.851 1.00 74.00 83 LYS A N 1
ATOM 679 C CA . LYS A 1 83 ? 7.968 -1.216 -17.173 1.00 74.00 83 LYS A CA 1
ATOM 680 C C . LYS A 1 83 ? 8.626 -0.088 -17.971 1.00 74.00 83 LYS A C 1
ATOM 682 O O . LYS A 1 83 ? 8.828 -0.225 -19.171 1.00 74.00 83 LYS A O 1
ATOM 687 N N . LEU A 1 84 ? 9.009 1.007 -17.307 1.00 72.94 84 LEU A N 1
ATOM 688 C CA . LEU A 1 84 ? 9.722 2.110 -17.957 1.00 72.94 84 LEU A CA 1
ATOM 689 C C . LEU A 1 84 ? 11.126 1.704 -18.439 1.00 72.94 84 LEU A C 1
ATOM 691 O O . LEU A 1 84 ? 11.578 2.173 -19.478 1.00 72.94 84 LEU A O 1
ATOM 695 N N . LYS A 1 85 ? 11.822 0.833 -17.699 1.00 71.94 85 LYS A N 1
ATOM 696 C CA . LYS A 1 85 ? 13.132 0.300 -18.106 1.00 71.94 85 LYS A CA 1
ATOM 697 C C . LYS A 1 85 ? 13.011 -0.713 -19.241 1.00 71.94 85 LYS A C 1
ATOM 699 O O . LYS A 1 85 ? 13.837 -0.682 -20.142 1.00 71.94 85 LYS A O 1
ATOM 704 N N . GLU A 1 86 ? 11.998 -1.574 -19.197 1.00 69.06 86 GLU A N 1
ATOM 705 C CA . GLU A 1 86 ? 11.703 -2.542 -20.261 1.00 69.06 86 GLU A CA 1
ATOM 706 C C . GLU A 1 86 ? 11.374 -1.826 -21.573 1.00 69.06 86 GLU A C 1
ATOM 708 O O . GLU A 1 86 ? 11.934 -2.173 -22.605 1.00 69.06 86 GLU A O 1
ATOM 713 N N . PHE A 1 87 ? 10.570 -0.760 -21.522 1.00 65.00 87 PHE A N 1
ATOM 714 C CA . PHE A 1 87 ? 10.284 0.068 -22.696 1.00 65.00 87 PHE A CA 1
ATOM 715 C C . PHE A 1 87 ? 11.529 0.778 -23.256 1.00 65.00 87 PHE A C 1
ATOM 717 O O . PHE A 1 87 ? 11.613 1.016 -24.451 1.00 65.00 87 PHE A O 1
ATOM 724 N N . ARG A 1 88 ? 12.510 1.113 -22.407 1.00 59.81 88 ARG A N 1
ATOM 725 C CA . ARG A 1 88 ? 13.745 1.808 -22.815 1.00 59.81 88 ARG A CA 1
ATOM 726 C C . ARG A 1 88 ? 14.824 0.878 -23.390 1.00 59.81 88 ARG A C 1
ATOM 728 O O . ARG A 1 88 ? 15.834 1.372 -23.875 1.00 59.81 88 ARG A O 1
ATOM 735 N N . ASN A 1 89 ? 14.652 -0.438 -23.277 1.00 56.25 89 ASN A N 1
ATOM 736 C CA . ASN A 1 89 ? 15.599 -1.441 -23.779 1.00 56.25 89 ASN A CA 1
ATOM 737 C C . ASN A 1 89 ? 15.128 -2.091 -25.099 1.00 56.25 89 ASN A C 1
ATOM 739 O O . ASN A 1 89 ? 15.650 -3.142 -25.470 1.00 56.25 89 ASN A O 1
ATOM 743 N N . VAL A 1 90 ? 14.146 -1.481 -25.771 1.00 51.06 90 VAL A N 1
ATOM 744 C CA . VAL A 1 90 ? 13.679 -1.803 -27.130 1.00 51.06 90 VAL A CA 1
ATOM 745 C C . VAL A 1 90 ? 14.131 -0.717 -28.092 1.00 51.06 90 VAL A C 1
ATOM 747 O O . VAL A 1 90 ? 14.050 0.470 -27.702 1.00 51.06 90 VAL A O 1
#

Mean predicted aligned error: 12.14 Å

Solvent-accessible surface area (backbone atoms only — not comparable to full-atom values): 5762 Å² total; per-residue (Å²): 142,81,92,78,80,91,75,88,86,71,84,82,73,82,82,78,73,88,66,92,65,90,64,84,73,79,40,72,69,42,50,51,52,55,48,42,41,38,71,76,67,58,55,80,75,75,50,74,69,50,31,45,52,52,31,60,63,40,42,82,63,42,88,68,50,47,68,55,54,51,50,50,55,51,48,52,54,50,51,54,54,46,53,56,51,58,62,67,74,105

InterPro domains:
  IPR001356 Homeodomain [PF00046] (22-82)
  IPR001356 Homeodomain [PS50071] (17-83)
  IPR001356 Homeodomain [SM00389] (19-87)
  IPR009057 Homedomain-like superfamily [SSF46689] (18-85)
  IPR044555 Protein WUSCHEL-like [PTHR45940] (6-86)

Organism: Rosa chinensis (NCBI:txid74649)

Nearest PDB structures (foldseek):
  6ryd-assembly2_E  TM=9.661E-01  e=3.210E-06  Arabidopsis thaliana
  6ryl-assembly1_B  TM=9.701E-01  e=1.139E-05  Arabidopsis thaliana
  6ryd-assembly1_B  TM=9.841E-01  e=3.136E-05  Arabidopsis thaliana
  6ryi-assembly2_E  TM=9.849E-01  e=4.885E-05  Arabidopsis thaliana
  6ryl-assembly2_D  TM=9.673E-01  e=5.907E-05  Arabidopsis thaliana

Radius of gyration: 18.95 Å; Cα contacts (8 Å, |Δi|>4): 36; chains: 1; bounding box: 49×47×38 Å

Secondary structure (DSSP, 8-state):
------------------S--------HHHHHHHHHHHHTS---S--HHHHHHHHHHHHTTS---HHHHHHHHHHHHHHHHHHHHHHTT-

Sequence (90 aa):
MELQAQQPTEEGGSIQAAGSSNRWAPTPPQLRILKGLYYDKGFKYPTPEQIQEICLHLKQYGQIEDKNVFFWFQNLKARERQKLKEFRNV

pLDDT: mean 77.17, std 19.63, range [38.84, 95.25]

Foldseek 3Di:
DDDDDDDDDDDPDPPPPDDPPPDDDQDPVLVVVLCCCCPVVVNLDQDLVRLVVSQVVSVVVHDDDSVRSVVVSVVVVVVVVVVVVVVVVD